Protein AF-A0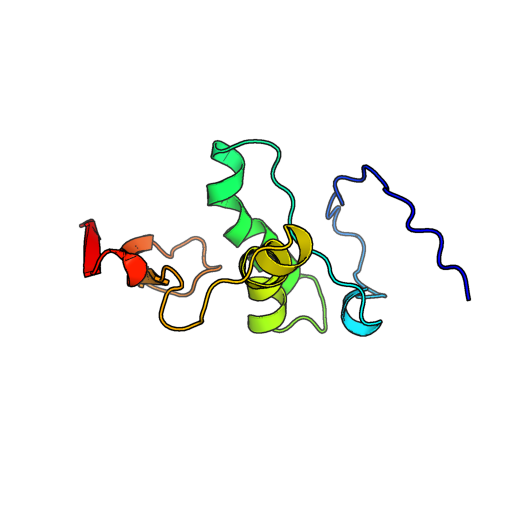A0C9W3C4-F1 (afdb_monomer_lite)

Sequence (115 aa):
MNYNVKYSRTTFDFDGEEFCNDPMEHGVSVAIGVLSATSARNARFDAGWVALKSSNTSTFKALALITTNVEQLLGVSIPSGSADIMVYHDGNVFDFSSKVVGVIFPSRGEVEVWR

Structure (mmCIF, N/CA/C/O backbone):
data_AF-A0A0C9W3C4-F1
#
_entry.id   AF-A0A0C9W3C4-F1
#
loop_
_atom_site.group_PDB
_atom_site.id
_atom_site.type_symbol
_atom_site.label_atom_id
_atom_site.label_alt_id
_atom_site.label_comp_id
_atom_site.label_asym_id
_atom_site.label_entity_id
_atom_site.label_seq_id
_atom_site.pdbx_PDB_ins_code
_atom_site.Cartn_x
_atom_site.Cartn_y
_atom_site.Cartn_z
_atom_site.occupancy
_atom_site.B_iso_or_equiv
_atom_site.auth_seq_id
_atom_site.auth_comp_id
_atom_site.auth_asym_id
_atom_site.auth_atom_id
_atom_site.pdbx_PDB_model_num
ATOM 1 N N . MET A 1 1 ? 9.233 24.051 22.746 1.00 30.78 1 MET A N 1
ATOM 2 C CA . MET A 1 1 ? 9.773 24.001 21.370 1.00 30.78 1 MET A CA 1
ATOM 3 C C . MET A 1 1 ? 8.589 23.866 20.435 1.00 30.78 1 MET A C 1
ATOM 5 O O . MET A 1 1 ? 7.930 22.838 20.453 1.00 30.78 1 MET A O 1
ATOM 9 N N . ASN A 1 2 ? 8.253 24.946 19.732 1.00 22.42 2 ASN A N 1
ATOM 10 C CA . ASN A 1 2 ? 7.093 25.011 18.848 1.00 22.42 2 ASN A CA 1
ATOM 11 C C . ASN A 1 2 ? 7.537 24.598 17.446 1.00 22.42 2 ASN A C 1
ATOM 13 O O . ASN A 1 2 ? 8.273 25.346 16.804 1.00 22.42 2 ASN A O 1
ATOM 17 N N . TYR A 1 3 ? 7.110 23.428 16.976 1.00 24.36 3 TYR A N 1
ATOM 18 C CA . TYR A 1 3 ? 7.281 23.065 15.574 1.00 24.36 3 TYR A CA 1
ATOM 19 C C . TYR A 1 3 ? 6.024 23.474 14.813 1.00 24.36 3 TYR A C 1
ATOM 21 O O . TYR A 1 3 ? 4.941 22.929 15.010 1.00 24.36 3 TYR A O 1
ATOM 29 N N . ASN A 1 4 ? 6.187 24.494 13.971 1.00 21.72 4 ASN A N 1
ATOM 30 C CA . ASN A 1 4 ? 5.203 24.906 12.982 1.00 21.72 4 ASN A CA 1
ATOM 31 C C . ASN A 1 4 ? 4.984 23.745 12.004 1.00 21.72 4 ASN A C 1
ATOM 33 O O . ASN A 1 4 ? 5.833 23.490 11.150 1.00 21.72 4 ASN A O 1
ATOM 37 N N . VAL A 1 5 ? 3.850 23.053 12.109 1.00 25.94 5 VAL A N 1
ATOM 38 C CA . VAL A 1 5 ? 3.415 22.104 11.082 1.00 25.94 5 VAL A CA 1
ATOM 39 C C . VAL A 1 5 ? 2.881 22.926 9.910 1.00 25.94 5 VAL A C 1
ATOM 41 O O . VAL A 1 5 ? 1.735 23.374 9.903 1.00 25.94 5 VAL A O 1
ATOM 44 N N . LYS A 1 6 ? 3.744 23.186 8.922 1.00 24.00 6 LYS A N 1
ATOM 45 C CA . LYS A 1 6 ? 3.315 23.662 7.606 1.00 24.00 6 LYS A CA 1
ATOM 46 C C . LYS A 1 6 ? 2.540 22.528 6.936 1.00 24.00 6 LYS A C 1
ATOM 48 O O . LYS A 1 6 ? 3.140 21.571 6.461 1.00 24.00 6 LYS A O 1
ATOM 53 N N . TYR A 1 7 ? 1.218 22.662 6.860 1.00 26.55 7 TYR A N 1
ATOM 54 C CA . TYR A 1 7 ? 0.426 21.929 5.876 1.00 26.55 7 TYR A CA 1
ATOM 55 C C . TYR A 1 7 ? 0.817 22.443 4.489 1.00 26.55 7 TYR A C 1
ATOM 57 O O . TYR A 1 7 ? 0.295 23.453 4.018 1.00 26.55 7 TYR A O 1
ATOM 65 N N . SER A 1 8 ? 1.787 21.788 3.856 1.00 25.77 8 SER A N 1
ATOM 66 C CA . SER A 1 8 ? 2.078 22.017 2.448 1.00 25.77 8 SER A CA 1
ATOM 67 C C . SER A 1 8 ? 1.162 21.118 1.634 1.00 25.77 8 SER A C 1
ATOM 69 O O . SER A 1 8 ? 1.289 19.896 1.656 1.00 25.77 8 SER A O 1
ATOM 71 N N . ARG A 1 9 ? 0.211 21.735 0.930 1.00 28.72 9 ARG A N 1
ATOM 72 C CA . ARG A 1 9 ? -0.500 21.121 -0.191 1.00 28.72 9 ARG A CA 1
ATOM 73 C C . ARG A 1 9 ? 0.526 20.922 -1.309 1.00 28.72 9 ARG A C 1
ATOM 75 O O . ARG A 1 9 ? 0.615 21.740 -2.214 1.00 28.72 9 ARG A O 1
ATOM 82 N N . THR A 1 10 ? 1.330 19.877 -1.194 1.00 30.41 10 THR A N 1
ATOM 83 C CA . THR A 1 10 ? 2.258 19.445 -2.232 1.00 30.41 10 THR A CA 1
ATOM 84 C C . THR A 1 10 ? 1.865 18.016 -2.542 1.00 30.41 10 THR A C 1
ATOM 86 O O . THR A 1 10 ? 2.098 17.112 -1.743 1.00 30.41 10 THR A O 1
ATOM 89 N N . THR A 1 11 ? 1.216 17.812 -3.688 1.00 31.17 11 THR A N 1
ATOM 90 C CA . THR A 1 11 ? 1.496 16.605 -4.460 1.00 31.17 11 THR A CA 1
ATOM 91 C C . THR A 1 11 ? 3.012 16.577 -4.569 1.00 31.17 11 THR A C 1
ATOM 93 O O . THR A 1 11 ? 3.596 17.465 -5.182 1.00 31.17 11 THR A O 1
ATOM 96 N N . PHE A 1 12 ? 3.670 15.689 -3.823 1.00 44.09 12 PHE A N 1
ATOM 97 C CA . PHE A 1 12 ? 5.068 15.403 -4.100 1.00 44.09 12 PHE A CA 1
ATOM 98 C C . PHE A 1 12 ? 5.046 14.736 -5.467 1.00 44.09 12 PHE A C 1
ATOM 100 O O . PHE A 1 12 ? 4.792 13.540 -5.574 1.00 44.09 12 PHE A O 1
ATOM 107 N N . ASP A 1 13 ? 5.175 15.552 -6.508 1.00 36.47 13 ASP A N 1
ATOM 108 C CA . ASP A 1 13 ? 5.476 15.0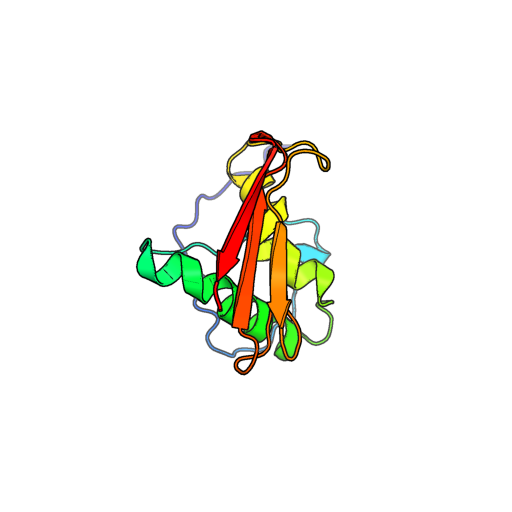69 -7.838 1.00 36.47 13 ASP A CA 1
ATOM 109 C C . ASP A 1 13 ? 6.863 14.440 -7.715 1.00 36.47 13 ASP A C 1
ATOM 111 O O . ASP A 1 13 ? 7.867 15.110 -7.462 1.00 36.47 13 ASP A O 1
ATOM 115 N N . PHE A 1 14 ? 6.889 13.107 -7.743 1.00 50.62 14 PHE A N 1
ATOM 116 C CA . PHE A 1 14 ? 8.106 12.304 -7.720 1.00 50.62 14 PHE A CA 1
ATOM 117 C C . PHE A 1 14 ? 8.788 12.423 -9.095 1.00 50.62 14 PHE A C 1
ATOM 119 O O . PHE A 1 14 ? 8.953 11.435 -9.810 1.00 50.62 14 PHE A O 1
ATOM 126 N N . ASP A 1 15 ? 9.157 13.646 -9.484 1.00 40.16 15 ASP A N 1
ATOM 127 C CA . ASP A 1 15 ? 9.643 14.038 -10.815 1.00 40.16 15 ASP A CA 1
ATOM 128 C C . ASP A 1 15 ? 11.099 13.622 -11.076 1.00 40.16 15 ASP A C 1
ATOM 130 O O . ASP A 1 15 ? 11.880 14.339 -11.693 1.00 40.16 15 ASP A O 1
ATOM 134 N N . GLY A 1 16 ? 11.492 12.430 -10.629 1.00 41.12 16 GLY A N 1
ATOM 135 C CA . GLY A 1 16 ? 12.735 11.788 -11.060 1.00 41.12 16 GLY A CA 1
ATOM 136 C C . GLY A 1 16 ? 14.047 12.467 -10.643 1.00 41.12 16 GLY A C 1
ATOM 137 O O . GLY A 1 16 ? 15.099 11.929 -10.982 1.00 41.12 16 GLY A O 1
ATOM 138 N N . GLU A 1 17 ? 14.010 13.574 -9.904 1.00 43.12 17 GLU A N 1
ATOM 139 C CA . GLU A 1 17 ? 15.178 14.189 -9.267 1.00 43.12 17 GLU A CA 1
ATOM 140 C C . GLU A 1 17 ? 15.608 13.331 -8.064 1.00 43.12 17 GLU A C 1
ATOM 142 O O . GLU A 1 17 ? 14.779 12.853 -7.286 1.00 43.12 17 GLU A O 1
ATOM 147 N N . GLU A 1 18 ? 16.909 13.067 -7.953 1.00 45.31 18 GLU A N 1
ATOM 148 C CA . GLU A 1 18 ? 17.499 12.122 -7.002 1.00 45.31 18 GLU A CA 1
ATOM 149 C C . GLU A 1 18 ? 17.001 12.319 -5.559 1.00 45.31 18 GLU A C 1
ATOM 151 O O . GLU A 1 18 ? 17.083 13.407 -4.984 1.00 45.31 18 GLU A O 1
ATOM 156 N N . PHE A 1 19 ? 16.579 11.217 -4.927 1.00 50.81 19 PHE A N 1
ATOM 157 C CA . PHE A 1 19 ? 16.371 11.113 -3.479 1.00 50.81 19 PHE A CA 1
ATOM 158 C C . PHE A 1 19 ? 17.720 11.177 -2.743 1.00 50.81 19 PHE A C 1
ATOM 160 O O . PHE A 1 19 ? 18.162 10.207 -2.137 1.00 50.81 19 PHE A O 1
ATOM 167 N N . CYS A 1 20 ? 18.409 12.314 -2.806 1.00 47.50 20 CYS A N 1
ATOM 168 C CA . CYS A 1 20 ? 19.645 12.526 -2.051 1.00 47.50 20 CYS A CA 1
ATOM 169 C C . CYS A 1 20 ? 19.356 12.779 -0.554 1.00 47.50 20 CYS A C 1
ATOM 171 O O . CYS A 1 20 ? 20.243 12.635 0.277 1.00 47.50 20 CYS A O 1
ATOM 173 N N . ASN A 1 21 ? 18.101 13.092 -0.193 1.00 56.94 21 ASN A N 1
ATOM 174 C CA . ASN A 1 21 ? 17.637 13.226 1.191 1.00 56.94 21 ASN A CA 1
ATOM 175 C C . ASN A 1 21 ? 16.269 12.542 1.362 1.00 56.94 21 ASN A C 1
ATOM 177 O O . ASN A 1 21 ? 15.234 13.159 1.106 1.00 56.94 21 ASN A O 1
ATOM 181 N N . ASP A 1 22 ? 16.248 11.271 1.773 1.00 68.50 22 ASP A N 1
ATOM 182 C CA . ASP A 1 22 ? 15.007 10.576 2.139 1.00 68.50 22 ASP A CA 1
ATOM 183 C C . ASP A 1 22 ? 14.467 11.171 3.462 1.00 68.50 22 ASP A C 1
ATOM 185 O O . ASP A 1 22 ? 15.081 10.979 4.514 1.00 68.50 22 ASP A O 1
ATOM 189 N N . PRO A 1 23 ? 13.321 11.884 3.476 1.00 68.50 23 PRO A N 1
ATOM 190 C CA . PRO A 1 23 ? 12.775 12.474 4.702 1.00 68.50 23 PRO A CA 1
ATOM 191 C C . PRO A 1 23 ? 12.459 11.422 5.778 1.00 68.50 23 PRO A C 1
ATOM 193 O O . PRO A 1 23 ? 12.467 11.736 6.973 1.00 68.50 23 PRO A O 1
ATOM 196 N N . MET A 1 24 ? 12.250 10.161 5.384 1.00 75.00 24 MET A N 1
ATOM 197 C CA . MET A 1 24 ? 12.052 9.054 6.317 1.00 75.00 24 MET A CA 1
ATOM 198 C C . MET A 1 24 ? 13.328 8.725 7.105 1.00 75.00 24 MET A C 1
ATOM 200 O O . MET A 1 24 ? 13.233 8.160 8.193 1.00 75.00 24 MET A O 1
ATOM 204 N N . GLU A 1 25 ? 14.519 9.075 6.606 1.00 77.12 25 GLU A N 1
ATOM 205 C CA . GLU A 1 25 ? 15.778 8.960 7.365 1.00 77.12 25 GLU A CA 1
ATOM 206 C C . GLU A 1 25 ? 15.861 9.976 8.513 1.00 77.12 25 GLU A C 1
ATOM 208 O O . GLU A 1 25 ? 16.551 9.742 9.503 1.00 77.12 25 GLU A O 1
ATOM 213 N N . HIS A 1 26 ? 15.094 11.065 8.439 1.00 80.75 26 HIS A N 1
ATOM 214 C CA . HIS A 1 26 ? 15.029 12.098 9.474 1.00 80.75 26 HIS A CA 1
ATOM 215 C C . HIS A 1 26 ? 13.812 11.960 10.400 1.00 80.75 26 HIS A C 1
ATOM 217 O O . HIS A 1 26 ? 13.483 12.891 11.135 1.00 80.75 26 HIS A O 1
ATOM 223 N N . GLY A 1 27 ? 13.130 10.809 10.378 1.00 80.50 27 GLY A N 1
ATOM 224 C CA . GLY A 1 27 ? 11.969 10.546 11.233 1.00 80.50 27 GLY A CA 1
ATOM 225 C C . GLY A 1 27 ? 10.700 11.294 10.818 1.00 80.50 27 GLY A C 1
ATOM 226 O O . GLY A 1 27 ? 9.775 11.415 11.620 1.00 80.50 27 GLY A O 1
ATOM 227 N N . VAL A 1 28 ? 10.635 11.800 9.582 1.00 84.88 28 VAL A N 1
ATOM 228 C CA . VAL A 1 28 ? 9.414 12.399 9.033 1.00 84.88 28 VAL A CA 1
ATOM 229 C C . VAL A 1 28 ? 8.521 11.291 8.471 1.00 84.88 28 VAL A C 1
ATOM 231 O O . VAL A 1 28 ? 8.917 10.564 7.560 1.00 84.88 28 VAL A O 1
ATOM 234 N N . SER A 1 29 ? 7.297 11.180 8.992 1.00 86.00 29 SER A N 1
ATOM 235 C CA . SER A 1 29 ? 6.275 10.281 8.443 1.00 86.00 29 SER A CA 1
ATOM 236 C C . SER A 1 29 ? 5.688 10.865 7.159 1.00 86.00 29 SER A C 1
ATOM 238 O O . SER A 1 29 ? 5.134 11.964 7.164 1.00 86.00 29 SER A O 1
ATOM 240 N N . VAL A 1 30 ? 5.783 10.108 6.067 1.00 89.81 30 VAL A N 1
ATOM 241 C CA . VAL A 1 30 ? 5.248 10.469 4.747 1.00 89.81 30 VAL A CA 1
ATOM 242 C C . VAL A 1 30 ? 4.457 9.299 4.160 1.00 89.81 30 VAL A C 1
ATOM 244 O O . VAL A 1 30 ? 4.750 8.142 4.460 1.00 89.81 30 VAL A O 1
ATOM 247 N N . ALA A 1 31 ? 3.461 9.585 3.326 1.00 91.06 31 ALA A N 1
ATOM 248 C CA . ALA A 1 31 ? 2.666 8.581 2.620 1.00 91.06 31 ALA A CA 1
ATOM 249 C C . ALA A 1 31 ? 2.321 9.062 1.206 1.00 91.06 31 ALA A C 1
ATOM 251 O O . ALA A 1 31 ? 2.385 10.261 0.923 1.00 91.06 31 ALA A O 1
ATOM 252 N N . ILE A 1 32 ? 1.935 8.135 0.328 1.00 88.12 32 ILE A N 1
ATOM 253 C CA . ILE A 1 32 ? 1.490 8.465 -1.030 1.00 88.12 32 ILE A CA 1
ATOM 254 C C . ILE A 1 32 ? 0.027 8.906 -0.982 1.00 88.12 32 ILE A C 1
ATOM 256 O O . ILE A 1 32 ? -0.870 8.139 -0.632 1.00 88.12 32 ILE A O 1
ATOM 260 N N . GLY A 1 33 ? -0.207 10.169 -1.334 1.00 86.50 33 GLY A N 1
ATOM 261 C CA . GLY A 1 33 ? -1.545 10.721 -1.511 1.00 86.50 33 GLY A CA 1
ATOM 262 C C . GLY A 1 33 ? -2.089 10.415 -2.903 1.00 86.50 33 GLY A C 1
ATOM 263 O O . GLY A 1 33 ? -1.362 10.491 -3.889 1.00 86.50 33 GLY A O 1
ATOM 264 N N . VAL A 1 34 ? -3.384 10.114 -2.996 1.00 84.31 34 VAL A N 1
ATOM 265 C CA . VAL A 1 34 ? -4.058 9.835 -4.272 1.00 84.31 34 VAL A CA 1
ATOM 266 C C . VAL A 1 34 ? -5.198 10.817 -4.511 1.00 84.31 34 VAL A C 1
ATOM 268 O O . VAL A 1 34 ? -5.950 11.153 -3.600 1.00 84.31 34 VAL A O 1
ATOM 271 N N . LEU A 1 35 ? -5.336 11.282 -5.753 1.00 83.06 35 LEU A N 1
ATOM 272 C CA . LEU A 1 35 ? -6.332 12.297 -6.128 1.00 83.06 35 LEU A CA 1
ATOM 273 C C . LEU A 1 35 ? -7.724 11.708 -6.403 1.00 83.06 35 LEU A C 1
ATOM 275 O O . LEU A 1 35 ? -8.710 12.439 -6.456 1.00 83.06 35 LEU A O 1
ATOM 279 N N . SER A 1 36 ? -7.812 10.393 -6.620 1.00 82.06 36 SER A N 1
ATOM 280 C CA . SER A 1 36 ? -9.061 9.707 -6.950 1.00 82.06 36 SER A CA 1
ATOM 281 C C . SER A 1 36 ? -9.042 8.237 -6.526 1.00 82.06 36 SER A C 1
ATOM 283 O O . SER A 1 36 ? -7.979 7.636 -6.355 1.00 82.06 36 SER A O 1
ATOM 285 N N . ALA A 1 37 ? -10.225 7.621 -6.445 1.00 79.56 37 ALA A N 1
ATOM 286 C CA . ALA A 1 37 ? -10.362 6.182 -6.201 1.00 79.56 37 ALA A CA 1
ATOM 287 C C . ALA A 1 37 ? -9.720 5.325 -7.311 1.00 79.56 37 ALA A C 1
ATOM 289 O O . ALA A 1 37 ? -9.231 4.223 -7.058 1.00 79.56 37 ALA A O 1
ATOM 290 N N . THR A 1 38 ? -9.684 5.824 -8.549 1.00 75.81 38 THR A N 1
ATOM 291 C CA . THR A 1 38 ? -8.985 5.142 -9.645 1.00 75.81 38 THR A CA 1
ATOM 292 C C . THR A 1 38 ? -7.473 5.212 -9.460 1.00 75.81 38 THR A C 1
ATOM 294 O O . THR A 1 38 ? -6.799 4.240 -9.762 1.00 75.81 38 THR A O 1
ATOM 297 N N . SER A 1 39 ? -6.939 6.300 -8.905 1.00 79.50 39 SER A N 1
ATOM 298 C CA . SER A 1 39 ? -5.511 6.425 -8.583 1.00 79.50 39 SER A CA 1
ATOM 299 C C . SER A 1 39 ? -5.107 5.556 -7.386 1.00 79.50 39 SER A C 1
ATOM 301 O O . SER A 1 39 ? -4.007 5.019 -7.376 1.00 79.50 39 SER A O 1
ATOM 303 N N . ALA A 1 40 ? -6.009 5.336 -6.419 1.00 83.94 40 ALA A N 1
ATOM 304 C CA . ALA A 1 40 ? -5.749 4.512 -5.231 1.00 83.94 40 ALA A CA 1
ATOM 305 C C . ALA A 1 40 ? -5.220 3.107 -5.565 1.00 83.94 40 ALA A C 1
ATOM 307 O O . ALA A 1 40 ? -4.266 2.640 -4.951 1.00 83.94 40 ALA A O 1
ATOM 308 N N . ARG A 1 41 ? -5.781 2.454 -6.592 1.00 79.94 41 ARG A N 1
ATOM 309 C CA . ARG A 1 41 ? -5.335 1.112 -7.016 1.00 79.94 41 ARG A CA 1
ATOM 310 C C . ARG A 1 41 ? -3.915 1.100 -7.601 1.00 79.94 41 ARG A C 1
ATOM 312 O O . ARG A 1 41 ? -3.272 0.054 -7.603 1.00 79.94 41 ARG A O 1
ATOM 319 N N . ASN A 1 42 ? -3.444 2.245 -8.098 1.00 86.69 42 ASN A N 1
ATOM 320 C CA . ASN A 1 42 ? -2.130 2.395 -8.719 1.00 86.69 42 ASN A CA 1
ATOM 321 C C . ASN A 1 42 ? -1.044 2.793 -7.715 1.00 86.69 42 ASN A C 1
ATOM 323 O O . ASN A 1 42 ? 0.127 2.672 -8.053 1.00 86.69 42 ASN A O 1
ATOM 327 N N . ALA A 1 43 ? -1.400 3.170 -6.481 1.00 89.81 43 ALA A N 1
ATOM 328 C CA . ALA A 1 43 ? -0.446 3.620 -5.463 1.00 89.81 43 ALA A CA 1
ATOM 329 C C . ALA A 1 43 ? 0.685 2.607 -5.195 1.00 89.81 43 ALA A C 1
ATOM 331 O O . ALA A 1 43 ? 1.800 2.987 -4.848 1.00 89.81 43 ALA A O 1
ATOM 332 N N . ARG A 1 44 ? 0.433 1.306 -5.410 1.00 90.56 44 ARG A N 1
ATOM 333 C CA . ARG A 1 44 ? 1.472 0.263 -5.340 1.00 90.56 44 ARG A CA 1
ATOM 334 C C . ARG A 1 44 ? 2.599 0.469 -6.352 1.00 90.56 44 ARG A C 1
ATOM 336 O O . ARG A 1 44 ? 3.746 0.182 -6.040 1.00 90.56 44 ARG A O 1
ATOM 343 N N . PHE A 1 45 ? 2.286 0.970 -7.543 1.00 90.12 45 PHE A N 1
ATOM 344 C CA . PHE A 1 45 ? 3.281 1.251 -8.570 1.00 90.12 45 PHE A CA 1
ATOM 345 C C . PHE A 1 45 ? 4.061 2.517 -8.244 1.00 90.12 45 PHE A C 1
ATOM 347 O O . PHE A 1 45 ? 5.271 2.526 -8.435 1.00 90.12 45 PHE A O 1
ATOM 354 N N . ASP A 1 46 ? 3.409 3.527 -7.666 1.00 88.69 46 ASP A N 1
ATOM 355 C CA . ASP A 1 46 ? 4.091 4.726 -7.173 1.00 88.69 46 ASP A CA 1
ATOM 356 C C . ASP A 1 46 ? 5.079 4.361 -6.046 1.00 88.69 46 ASP A C 1
ATOM 358 O O . ASP A 1 46 ? 6.242 4.757 -6.074 1.00 88.69 46 ASP A O 1
ATOM 362 N N . ALA A 1 47 ? 4.667 3.506 -5.102 1.00 89.69 47 ALA A N 1
ATOM 363 C CA . ALA A 1 47 ? 5.546 2.972 -4.058 1.00 89.69 47 ALA A CA 1
ATOM 364 C C . ALA A 1 47 ? 6.691 2.117 -4.629 1.00 89.69 47 ALA A C 1
ATOM 366 O O . ALA A 1 47 ? 7.840 2.254 -4.208 1.00 89.69 47 ALA A O 1
ATOM 367 N N . GLY A 1 48 ? 6.397 1.262 -5.611 1.00 89.94 48 GLY A N 1
ATOM 368 C CA . GLY A 1 48 ? 7.410 0.486 -6.325 1.00 89.94 48 GLY A CA 1
ATOM 369 C C . GLY A 1 48 ? 8.420 1.375 -7.050 1.00 89.94 48 GLY A C 1
ATOM 370 O O . GLY A 1 48 ? 9.617 1.097 -7.031 1.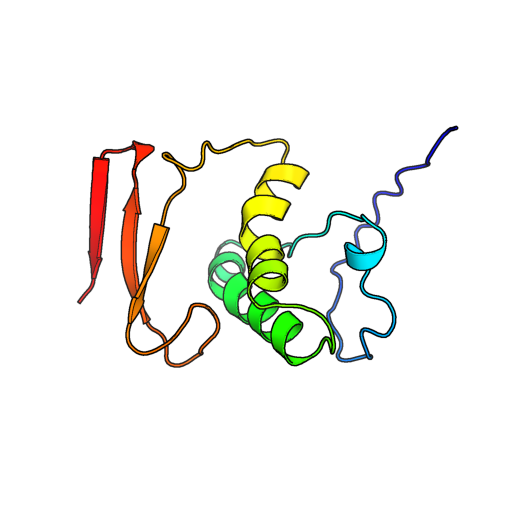00 89.94 48 GLY A O 1
ATOM 371 N N . TRP A 1 49 ? 7.962 2.487 -7.624 1.00 86.94 49 TRP A N 1
ATOM 372 C CA . TRP A 1 49 ? 8.827 3.475 -8.257 1.00 86.94 49 TRP A CA 1
ATOM 373 C C . TRP A 1 49 ? 9.769 4.132 -7.251 1.00 86.94 49 TRP A C 1
ATOM 375 O O . TRP A 1 49 ? 10.962 4.254 -7.530 1.00 86.94 49 TRP A O 1
ATOM 385 N N . VAL A 1 50 ? 9.265 4.484 -6.061 1.00 84.94 50 VAL A N 1
ATOM 386 C CA . VAL A 1 50 ? 10.107 4.968 -4.958 1.00 84.94 50 VAL A CA 1
ATOM 387 C C . VAL A 1 50 ? 11.170 3.925 -4.624 1.00 84.94 50 VAL A C 1
ATOM 389 O O . VAL A 1 50 ? 12.348 4.254 -4.693 1.00 84.94 50 VAL A O 1
ATOM 392 N N . ALA A 1 51 ? 10.784 2.664 -4.392 1.00 85.25 51 ALA A N 1
ATOM 393 C CA . ALA A 1 51 ? 11.721 1.581 -4.069 1.00 85.25 51 ALA A CA 1
ATOM 394 C C . ALA A 1 51 ? 12.839 1.396 -5.113 1.00 85.25 51 ALA A C 1
ATOM 396 O O . ALA A 1 51 ? 13.953 1.023 -4.758 1.00 85.25 51 ALA A O 1
ATOM 397 N N . LEU A 1 52 ? 12.551 1.646 -6.395 1.00 84.19 52 LEU A N 1
ATOM 398 C CA . LEU A 1 52 ? 13.525 1.532 -7.485 1.00 84.19 52 LEU A CA 1
ATOM 399 C C . LEU A 1 52 ? 14.450 2.749 -7.615 1.00 84.19 52 LEU A C 1
ATOM 401 O O . LEU A 1 52 ? 15.573 2.607 -8.099 1.00 84.19 52 LEU A O 1
ATOM 405 N N . LYS A 1 53 ? 13.978 3.950 -7.264 1.00 77.31 53 LYS A N 1
ATOM 406 C CA . LYS A 1 53 ? 14.694 5.215 -7.511 1.00 77.31 53 LYS A CA 1
ATOM 407 C C . LYS A 1 53 ? 15.519 5.699 -6.331 1.00 77.31 53 LYS A C 1
ATOM 409 O O . LYS A 1 53 ? 16.533 6.361 -6.529 1.00 77.31 53 LYS A O 1
ATOM 414 N N . SER A 1 54 ? 15.096 5.396 -5.117 1.00 72.75 54 SER A N 1
ATOM 415 C CA . SER A 1 54 ? 15.844 5.730 -3.911 1.00 72.75 54 SER A CA 1
ATOM 416 C C . SER A 1 54 ? 16.950 4.704 -3.670 1.00 72.75 54 SER A C 1
ATOM 418 O O . SER A 1 54 ? 16.679 3.507 -3.582 1.00 72.75 54 SER A O 1
ATOM 420 N N . SER A 1 55 ? 18.184 5.161 -3.486 1.00 66.81 55 SER A N 1
ATOM 421 C CA . SER A 1 55 ? 19.330 4.290 -3.198 1.00 66.81 55 SER A CA 1
ATOM 422 C C . SER A 1 55 ? 19.197 3.508 -1.880 1.00 66.81 55 SER A C 1
ATOM 424 O O . SER A 1 55 ? 19.785 2.436 -1.758 1.00 66.81 55 SER A O 1
ATOM 426 N N . ASN A 1 56 ? 18.403 4.008 -0.921 1.00 72.44 56 ASN A N 1
ATOM 427 C CA . ASN A 1 56 ? 18.330 3.483 0.450 1.00 72.44 56 ASN A CA 1
ATOM 428 C C . ASN A 1 56 ? 16.925 3.049 0.918 1.00 72.44 56 ASN A C 1
ATOM 430 O O . ASN A 1 56 ? 16.750 2.699 2.091 1.00 72.44 56 ASN A O 1
ATOM 434 N N . THR A 1 57 ? 15.896 3.059 0.066 1.00 79.25 57 THR A N 1
ATOM 435 C CA . THR A 1 57 ? 14.548 2.652 0.501 1.00 79.25 57 THR A CA 1
ATOM 436 C C . THR A 1 57 ? 14.351 1.159 0.285 1.00 79.25 57 THR A C 1
ATOM 438 O O . THR A 1 57 ? 14.303 0.658 -0.834 1.00 79.25 57 THR A O 1
ATOM 441 N N . SER A 1 58 ? 14.202 0.427 1.388 1.00 87.31 58 SER A N 1
ATOM 442 C CA . SER A 1 58 ? 13.843 -0.988 1.339 1.00 87.31 58 SER A CA 1
ATOM 443 C C . SER A 1 58 ? 12.412 -1.188 0.831 1.00 87.31 58 SER A C 1
ATOM 445 O O . SER A 1 58 ? 11.549 -0.322 0.994 1.00 87.31 58 SER A O 1
ATOM 447 N N . THR A 1 59 ? 12.118 -2.385 0.315 1.00 88.06 59 THR A N 1
ATOM 448 C CA . THR A 1 59 ? 10.756 -2.802 -0.063 1.00 88.06 59 THR A CA 1
ATOM 449 C C . THR A 1 59 ? 9.747 -2.555 1.063 1.00 88.06 59 THR A C 1
ATOM 451 O O . THR A 1 59 ? 8.640 -2.094 0.805 1.00 88.06 59 THR A O 1
ATOM 454 N N . PHE A 1 60 ? 10.136 -2.796 2.321 1.00 90.31 60 PHE A 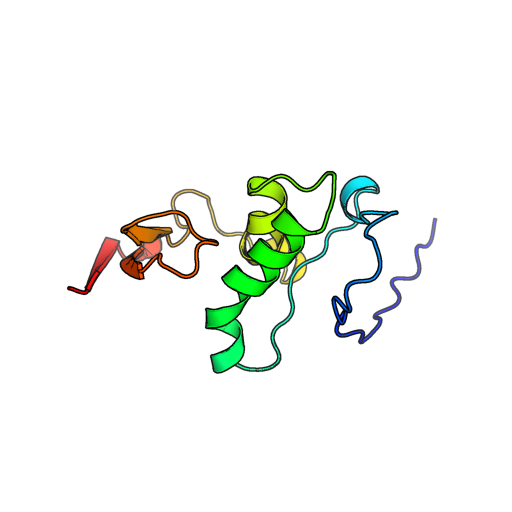N 1
ATOM 455 C CA . PHE A 1 60 ? 9.280 -2.549 3.484 1.00 90.31 60 PHE A CA 1
ATOM 456 C C . PHE A 1 60 ? 9.011 -1.060 3.721 1.00 90.31 60 PHE A C 1
ATOM 458 O O . PHE A 1 60 ? 7.865 -0.696 3.971 1.00 90.31 60 PHE A O 1
ATOM 465 N N . LYS A 1 61 ? 10.028 -0.190 3.609 1.00 90.75 61 LYS A N 1
ATOM 466 C CA . LYS A 1 61 ? 9.824 1.267 3.708 1.00 90.75 61 LYS A CA 1
ATOM 467 C C . LYS A 1 61 ? 8.890 1.759 2.602 1.00 90.75 61 LYS A C 1
ATOM 469 O O . LYS A 1 61 ? 7.986 2.536 2.881 1.00 90.75 61 LYS A O 1
ATOM 474 N N . ALA A 1 62 ? 9.090 1.295 1.370 1.00 91.06 62 ALA A N 1
ATOM 475 C CA . ALA A 1 62 ? 8.238 1.669 0.249 1.00 91.06 62 ALA A CA 1
ATOM 476 C C . ALA A 1 62 ? 6.794 1.184 0.450 1.00 91.06 62 ALA A C 1
ATOM 478 O O . ALA A 1 62 ? 5.852 1.938 0.232 1.00 91.06 62 ALA A O 1
ATOM 479 N N . LEU A 1 63 ? 6.603 -0.042 0.947 1.00 93.00 63 LEU A N 1
ATOM 480 C CA . LEU A 1 63 ? 5.275 -0.577 1.249 1.00 93.00 63 LEU A CA 1
ATOM 481 C C . LEU A 1 63 ? 4.578 0.212 2.368 1.00 93.00 63 LEU A C 1
ATOM 483 O O . LEU A 1 63 ? 3.368 0.439 2.300 1.00 93.00 63 LEU A O 1
ATOM 487 N N . ALA A 1 64 ? 5.329 0.682 3.368 1.00 92.81 64 ALA A N 1
ATOM 488 C CA . ALA A 1 64 ? 4.802 1.512 4.450 1.00 92.81 64 ALA A CA 1
ATOM 489 C C . ALA A 1 64 ? 4.146 2.806 3.932 1.00 92.81 64 ALA A C 1
ATOM 491 O O . ALA A 1 64 ? 3.140 3.238 4.497 1.00 92.81 64 ALA A O 1
ATOM 492 N N . LEU A 1 65 ? 4.641 3.378 2.822 1.00 92.12 65 LEU A N 1
ATOM 493 C CA . LEU A 1 65 ? 4.099 4.600 2.205 1.00 92.12 65 LEU A CA 1
ATOM 494 C C . LEU A 1 65 ? 2.632 4.483 1.778 1.00 92.12 65 LEU A C 1
ATOM 496 O O . LEU A 1 65 ? 1.955 5.503 1.668 1.00 92.12 65 LEU A O 1
ATOM 500 N N . ILE A 1 66 ? 2.156 3.264 1.521 1.00 92.75 66 ILE A N 1
ATOM 501 C CA . ILE A 1 66 ? 0.783 2.978 1.080 1.00 92.75 66 ILE A CA 1
ATOM 502 C C . ILE A 1 66 ? 0.002 2.119 2.084 1.00 92.75 66 ILE A C 1
ATOM 504 O O . ILE A 1 66 ? -1.098 1.671 1.776 1.00 92.75 66 ILE A O 1
ATOM 508 N N . THR A 1 67 ? 0.569 1.868 3.268 1.00 93.50 67 THR A N 1
ATOM 509 C CA . THR A 1 67 ? -0.042 1.047 4.326 1.00 93.50 67 THR A CA 1
ATOM 510 C C . THR A 1 67 ? 0.056 1.759 5.677 1.00 93.50 67 THR A C 1
ATOM 512 O O . THR A 1 67 ? -0.688 2.704 5.930 1.00 93.50 67 THR A O 1
ATOM 515 N N . THR A 1 68 ? 1.007 1.383 6.531 1.00 93.25 68 THR A N 1
ATOM 516 C CA . THR A 1 68 ? 1.095 1.840 7.925 1.00 93.25 68 THR A CA 1
ATOM 517 C C . THR A 1 68 ? 1.285 3.349 8.060 1.00 93.25 68 THR A C 1
ATOM 519 O O . THR A 1 68 ? 0.778 3.943 9.009 1.00 93.25 68 THR A O 1
ATOM 522 N N . ASN A 1 69 ? 1.968 4.004 7.115 1.00 93.56 69 ASN A N 1
ATOM 523 C CA . ASN A 1 69 ? 2.118 5.460 7.161 1.00 93.56 69 ASN A CA 1
ATOM 524 C C . ASN A 1 69 ? 0.803 6.168 6.821 1.00 93.56 69 ASN A C 1
ATOM 526 O O . ASN A 1 69 ? 0.526 7.228 7.377 1.00 93.56 69 ASN A O 1
ATOM 530 N N . VAL A 1 70 ? -0.019 5.584 5.941 1.00 92.88 70 VAL A N 1
ATOM 531 C CA . VAL A 1 70 ? -1.362 6.101 5.644 1.00 92.88 70 VAL A CA 1
ATOM 532 C C . VAL A 1 70 ? -2.228 6.004 6.896 1.00 92.88 70 VAL A C 1
ATOM 534 O O . VAL A 1 70 ? -2.838 6.996 7.284 1.00 92.88 70 VAL A O 1
ATOM 537 N N . GLU A 1 71 ? -2.224 4.851 7.571 1.00 92.81 71 GLU A N 1
ATOM 538 C CA . GLU A 1 71 ? -2.936 4.662 8.842 1.00 92.81 71 GLU A CA 1
ATOM 539 C C . GLU A 1 71 ? -2.509 5.710 9.879 1.00 92.81 71 GLU A C 1
ATOM 541 O O . GLU A 1 71 ? -3.347 6.447 10.404 1.00 92.81 71 GLU A O 1
ATOM 546 N N . GLN A 1 72 ? -1.195 5.853 10.093 1.00 92.38 72 GLN A N 1
ATOM 547 C CA . GLN A 1 72 ? -0.628 6.810 11.041 1.00 92.38 72 GLN A CA 1
ATOM 548 C C . GLN A 1 72 ? -1.043 8.255 10.726 1.00 92.38 72 GLN A C 1
ATOM 550 O O . GLN A 1 72 ? -1.463 8.983 11.627 1.00 92.38 72 GLN A O 1
ATOM 555 N N . LEU A 1 73 ? -0.929 8.687 9.466 1.00 92.81 73 LEU A N 1
ATOM 556 C CA . LEU A 1 73 ? -1.228 10.065 9.060 1.00 92.81 73 LEU A CA 1
ATOM 557 C C . LEU A 1 73 ? -2.729 10.375 9.049 1.00 92.81 73 LEU A C 1
ATOM 559 O O . LEU A 1 73 ? -3.108 11.530 9.235 1.00 92.81 73 LEU A O 1
ATOM 563 N N . LEU A 1 74 ? -3.581 9.364 8.872 1.00 92.50 74 LEU A N 1
ATOM 564 C CA . LEU A 1 74 ? -5.032 9.495 9.020 1.00 92.50 74 LEU A CA 1
ATOM 565 C C . LEU A 1 74 ? -5.498 9.392 10.480 1.00 92.50 74 LEU A C 1
ATOM 567 O O . LEU A 1 74 ? -6.679 9.599 10.755 1.00 92.50 74 LEU A O 1
ATOM 571 N N . GLY A 1 75 ? -4.599 9.083 11.420 1.00 94.44 75 GLY A N 1
ATOM 572 C CA . GLY A 1 75 ? -4.944 8.886 12.827 1.00 94.44 75 GLY A CA 1
ATOM 573 C C . GLY A 1 75 ? -5.766 7.618 13.077 1.00 94.44 75 GLY A C 1
ATOM 574 O O . GLY A 1 75 ? -6.512 7.553 14.054 1.00 94.44 75 GLY A O 1
ATOM 575 N N . VAL A 1 76 ? -5.649 6.622 12.197 1.00 93.81 76 VAL A N 1
ATOM 576 C CA . VAL A 1 76 ? -6.296 5.313 12.323 1.00 93.81 76 VAL A CA 1
ATOM 577 C C . VAL A 1 76 ? -5.261 4.299 12.805 1.00 93.81 76 VAL A C 1
ATOM 579 O O . VAL A 1 76 ? -4.084 4.385 12.471 1.00 93.81 76 VAL A O 1
ATOM 582 N N . SER A 1 77 ? -5.690 3.330 13.610 1.00 90.88 77 SER A N 1
ATOM 583 C CA . SER A 1 77 ? -4.845 2.213 14.026 1.00 90.88 77 SER A CA 1
ATOM 584 C C . SER A 1 77 ? -5.575 0.912 13.746 1.00 90.88 77 SER A C 1
ATOM 586 O O . SER A 1 77 ? -6.624 0.647 14.338 1.00 90.88 77 SER A O 1
ATOM 588 N N . ILE A 1 78 ? -5.030 0.120 12.824 1.00 90.56 78 ILE A N 1
ATOM 589 C CA . ILE A 1 78 ? -5.555 -1.200 12.503 1.00 90.56 78 ILE A CA 1
ATOM 590 C C . ILE A 1 78 ? -4.697 -2.231 13.248 1.00 90.56 78 ILE A C 1
ATOM 592 O O . ILE A 1 78 ? -3.486 -2.299 13.032 1.00 90.56 78 ILE A O 1
ATOM 596 N N . PRO A 1 79 ? -5.276 -3.040 14.155 1.00 91.25 79 PRO A N 1
ATOM 597 C CA . PRO A 1 79 ? -4.537 -4.127 14.785 1.00 91.25 79 PRO A CA 1
ATOM 598 C C . PRO A 1 79 ? -3.976 -5.069 13.717 1.00 91.25 79 PRO A C 1
ATOM 600 O O . PRO A 1 79 ? -4.685 -5.414 12.776 1.00 91.25 79 PRO A O 1
ATOM 603 N N . SER A 1 80 ? -2.738 -5.546 13.869 1.00 85.25 80 SER A N 1
ATOM 604 C CA . SER A 1 80 ? -2.088 -6.366 12.830 1.00 85.25 80 SER A CA 1
ATOM 605 C C . SER A 1 80 ? -2.863 -7.644 12.476 1.00 85.25 80 SER A C 1
ATOM 607 O O . SER A 1 80 ? -2.792 -8.102 11.344 1.00 85.25 80 SER A O 1
ATOM 609 N N . GLY A 1 81 ? -3.633 -8.206 13.417 1.00 88.94 81 GLY A N 1
ATOM 610 C CA . GLY A 1 81 ? -4.509 -9.363 13.172 1.00 88.94 81 GLY A CA 1
ATOM 611 C C . GLY A 1 81 ? -5.822 -9.036 12.449 1.00 88.94 81 GLY A C 1
ATOM 612 O O . GLY A 1 81 ? -6.564 -9.949 12.104 1.00 88.94 81 GLY A O 1
ATOM 613 N N . SER A 1 82 ? -6.106 -7.753 12.235 1.00 92.62 82 SER A N 1
ATOM 614 C CA . SER A 1 82 ? -7.330 -7.235 11.617 1.00 92.62 82 SER A CA 1
ATOM 615 C C . SER A 1 82 ? -7.074 -6.532 10.283 1.00 92.62 82 SER A C 1
ATOM 617 O O . SER A 1 82 ? -8.037 -6.121 9.641 1.00 92.62 82 SER A O 1
ATOM 619 N N . ALA A 1 83 ? -5.808 -6.363 9.888 1.00 92.81 83 ALA A N 1
ATOM 620 C CA . ALA A 1 83 ? -5.429 -5.709 8.644 1.00 92.81 83 ALA A CA 1
ATOM 621 C C . ALA A 1 83 ? -5.790 -6.575 7.436 1.00 92.81 83 ALA A C 1
ATOM 623 O O . ALA A 1 83 ? -5.519 -7.776 7.416 1.00 92.81 83 ALA A O 1
ATOM 624 N N . ASP A 1 84 ? -6.383 -5.951 6.423 1.00 94.38 84 ASP A N 1
ATOM 625 C CA . ASP A 1 84 ? -6.731 -6.633 5.184 1.00 94.38 84 ASP A CA 1
ATOM 626 C C . ASP A 1 84 ? -5.459 -7.004 4.410 1.00 94.38 84 ASP A C 1
ATOM 628 O O . ASP A 1 84 ? -4.514 -6.217 4.306 1.00 94.38 84 ASP A O 1
ATOM 632 N N . ILE A 1 85 ? -5.427 -8.218 3.857 1.00 94.00 85 ILE A N 1
ATOM 633 C CA . ILE A 1 85 ? -4.239 -8.774 3.198 1.00 94.00 85 ILE A CA 1
ATOM 634 C C . ILE A 1 85 ? -4.546 -8.992 1.723 1.00 94.00 85 ILE A C 1
ATOM 636 O O . ILE A 1 85 ? -5.464 -9.731 1.378 1.00 94.00 85 ILE A O 1
ATOM 640 N N . MET A 1 86 ? -3.736 -8.400 0.846 1.00 92.69 86 MET A N 1
ATOM 641 C CA . MET A 1 86 ? -3.792 -8.668 -0.591 1.00 92.69 86 MET A CA 1
ATOM 642 C C . MET A 1 86 ? -2.851 -9.808 -0.975 1.00 92.69 86 MET A C 1
ATOM 644 O O . MET A 1 86 ? -1.675 -9.804 -0.608 1.00 92.69 86 MET A O 1
ATOM 648 N N . VAL A 1 87 ? -3.361 -10.759 -1.757 1.00 93.75 87 VAL A N 1
ATOM 649 C CA . VAL A 1 87 ? -2.600 -11.910 -2.251 1.00 93.75 87 VAL A CA 1
ATOM 650 C C . VAL A 1 87 ? -2.246 -11.690 -3.717 1.00 93.75 87 VAL A C 1
ATOM 652 O O . VAL A 1 87 ? -3.124 -11.463 -4.553 1.00 93.75 87 VAL A O 1
ATOM 655 N N . TYR A 1 88 ? -0.954 -11.778 -4.024 1.00 93.25 88 TYR A N 1
ATOM 656 C CA . TYR A 1 88 ? -0.413 -11.606 -5.369 1.00 93.25 88 TYR A CA 1
ATOM 657 C C . TYR A 1 88 ? 0.066 -12.941 -5.949 1.00 93.25 88 TYR A C 1
ATOM 659 O O . TYR A 1 88 ? 0.573 -13.795 -5.222 1.00 93.25 88 TYR A O 1
ATOM 667 N N . HIS A 1 89 ? -0.082 -13.100 -7.263 1.00 93.88 89 HIS A N 1
ATOM 668 C CA . HIS A 1 89 ? 0.434 -14.222 -8.048 1.00 93.88 89 HIS A CA 1
ATOM 669 C C . HIS A 1 89 ? 1.430 -13.724 -9.106 1.00 93.88 89 HIS A C 1
ATOM 671 O O . HIS A 1 89 ? 1.288 -12.600 -9.591 1.00 93.88 89 HIS A O 1
ATOM 677 N N . ASP A 1 90 ? 2.395 -14.574 -9.476 1.00 91.62 90 ASP A N 1
ATOM 678 C CA . ASP A 1 90 ? 3.459 -14.311 -10.466 1.00 91.62 90 ASP A CA 1
ATOM 679 C C . ASP A 1 90 ? 4.405 -13.136 -10.145 1.00 91.62 90 ASP A C 1
ATOM 681 O O . ASP A 1 90 ? 4.923 -12.483 -11.053 1.00 91.62 90 ASP A O 1
ATOM 685 N N . GLY A 1 91 ? 4.664 -12.874 -8.860 1.00 90.44 91 GLY A N 1
ATOM 686 C CA . GLY A 1 91 ? 5.643 -11.869 -8.440 1.00 90.44 91 GLY A CA 1
ATOM 687 C C . GLY A 1 91 ? 5.357 -11.276 -7.065 1.00 90.44 91 GLY A C 1
ATOM 688 O O . GLY A 1 91 ? 4.803 -11.936 -6.184 1.00 90.44 91 GLY A O 1
ATOM 689 N N . ASN A 1 92 ? 5.759 -10.019 -6.879 1.00 89.62 92 ASN A N 1
ATOM 690 C CA . ASN A 1 92 ? 5.540 -9.236 -5.665 1.00 89.62 92 ASN A CA 1
ATOM 691 C C . ASN A 1 92 ? 4.577 -8.049 -5.892 1.00 89.62 92 ASN A C 1
ATOM 693 O O . ASN A 1 92 ? 4.144 -7.780 -7.011 1.00 89.62 92 ASN A O 1
ATOM 697 N N . VAL A 1 93 ? 4.247 -7.330 -4.814 1.00 91.56 93 VAL A N 1
ATOM 698 C CA . VAL A 1 93 ? 3.301 -6.193 -4.782 1.00 91.56 93 VAL A CA 1
ATOM 699 C C . VAL A 1 93 ? 3.632 -5.048 -5.756 1.00 91.56 93 VAL A C 1
ATOM 701 O O . VAL A 1 93 ? 2.726 -4.322 -6.170 1.00 91.56 93 VAL A O 1
ATOM 704 N N . PHE A 1 94 ? 4.899 -4.885 -6.139 1.00 92.12 94 PHE A N 1
ATOM 705 C CA . PHE A 1 94 ? 5.375 -3.809 -7.011 1.00 92.12 94 PHE A CA 1
ATOM 706 C C . PHE A 1 94 ? 5.569 -4.236 -8.470 1.00 92.12 94 PHE A C 1
ATOM 708 O O . PHE A 1 94 ? 5.702 -3.370 -9.335 1.00 92.12 94 PHE A O 1
ATOM 715 N N . ASP A 1 95 ? 5.545 -5.535 -8.776 1.00 90.38 95 ASP A N 1
ATOM 716 C CA . ASP A 1 95 ? 5.756 -5.997 -10.148 1.00 90.38 95 ASP A CA 1
ATOM 717 C C . ASP A 1 95 ? 4.516 -5.724 -11.013 1.00 90.38 95 ASP A C 1
ATOM 719 O O . ASP A 1 95 ? 3.383 -6.063 -10.663 1.00 90.38 95 ASP A O 1
ATOM 723 N N . PHE A 1 96 ? 4.726 -5.156 -12.203 1.00 88.06 96 PHE A N 1
ATOM 724 C CA . PHE A 1 96 ? 3.648 -4.905 -13.169 1.00 88.06 96 PHE A CA 1
ATOM 725 C C . PHE A 1 96 ? 3.014 -6.188 -13.720 1.00 88.06 96 PHE A C 1
ATOM 727 O O . PHE A 1 96 ? 1.856 -6.165 -14.135 1.00 88.06 96 PHE A O 1
ATOM 734 N N . SER A 1 97 ? 3.750 -7.302 -13.718 1.00 90.81 97 SER A N 1
ATOM 735 C CA . SER A 1 97 ? 3.229 -8.618 -14.098 1.00 90.81 97 SER A CA 1
ATOM 736 C C . SER A 1 97 ? 2.368 -9.259 -13.010 1.00 90.81 97 SER A C 1
ATOM 738 O O . SER A 1 97 ? 1.579 -10.151 -13.327 1.00 90.81 97 SER A O 1
ATOM 740 N N . SER A 1 98 ? 2.488 -8.809 -11.755 1.00 92.06 98 SER A N 1
ATOM 741 C CA . SER A 1 98 ? 1.771 -9.405 -10.633 1.00 92.06 98 SER A CA 1
ATOM 742 C C . SER A 1 98 ? 0.281 -9.113 -10.687 1.00 92.06 98 SER A C 1
ATOM 744 O O . SER A 1 98 ? -0.170 -7.972 -10.855 1.00 92.06 98 SER A O 1
ATOM 746 N N . LYS A 1 99 ? -0.502 -10.160 -10.446 1.00 91.38 99 LYS A N 1
ATOM 747 C CA . LYS A 1 99 ? -1.962 -10.086 -10.384 1.00 91.38 99 LYS A CA 1
ATOM 748 C C . LYS A 1 99 ? -2.428 -10.247 -8.952 1.00 91.38 99 LYS A C 1
ATOM 750 O O . LYS A 1 99 ? -1.945 -11.126 -8.245 1.00 91.38 99 LYS A O 1
ATOM 755 N N . VAL A 1 100 ? -3.391 -9.424 -8.546 1.00 91.44 100 VAL A N 1
ATOM 756 C CA . VAL A 1 100 ? -4.122 -9.658 -7.299 1.00 91.44 100 VAL A CA 1
ATOM 757 C C . VAL A 1 100 ? -5.090 -10.807 -7.559 1.00 91.44 100 VAL A C 1
ATOM 759 O O . VAL A 1 100 ? -5.947 -10.695 -8.432 1.00 91.44 100 VAL A O 1
ATOM 762 N N . VAL A 1 101 ? -4.930 -11.905 -6.826 1.00 95.44 101 VAL A N 1
ATOM 763 C CA . VAL A 1 101 ? -5.767 -13.114 -6.954 1.00 95.44 101 VAL A CA 1
ATOM 764 C C . VAL A 1 101 ? -6.733 -13.283 -5.788 1.00 95.44 101 VAL A C 1
ATOM 766 O O . VAL A 1 101 ? -7.629 -14.121 -5.837 1.00 95.44 101 VAL A O 1
ATOM 769 N N . GLY A 1 102 ? -6.588 -12.470 -4.744 1.00 95.00 102 GLY A N 1
ATOM 770 C CA . GLY A 1 102 ? -7.539 -12.448 -3.648 1.00 95.00 102 GLY A CA 1
ATOM 771 C C . GLY A 1 102 ? -7.238 -11.388 -2.603 1.00 95.00 102 GLY A C 1
ATOM 772 O O . GLY A 1 102 ? -6.151 -10.802 -2.575 1.00 95.00 102 GLY A O 1
ATOM 773 N N . VAL A 1 103 ? -8.221 -11.170 -1.736 1.00 95.88 103 VAL A N 1
ATOM 774 C CA . VAL A 1 103 ? -8.111 -10.348 -0.533 1.00 95.88 103 VAL A CA 1
ATOM 775 C C . VAL A 1 103 ? -8.671 -11.125 0.653 1.00 95.88 103 VAL A C 1
ATOM 777 O O . VAL A 1 103 ? -9.761 -11.692 0.592 1.00 95.88 103 VAL A O 1
ATOM 780 N N . ILE A 1 104 ? -7.907 -11.154 1.739 1.00 96.44 104 ILE A N 1
ATOM 781 C CA . ILE A 1 104 ? -8.325 -11.699 3.028 1.00 96.44 104 ILE A CA 1
ATOM 782 C C . ILE A 1 104 ? -8.786 -10.520 3.878 1.00 96.44 104 ILE A C 1
ATOM 784 O O . ILE A 1 104 ? -8.043 -9.550 4.028 1.00 96.44 104 ILE A O 1
ATOM 788 N N . PHE A 1 105 ? -9.982 -10.631 4.452 1.00 96.25 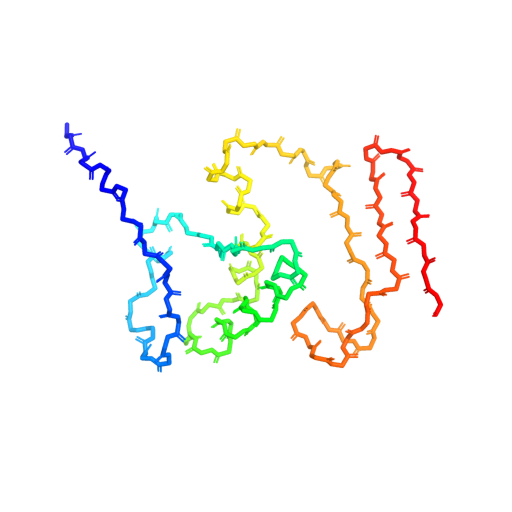105 PHE A N 1
ATOM 789 C CA . PHE A 1 105 ? -10.589 -9.635 5.330 1.00 96.25 105 PHE A CA 1
ATOM 790 C C . PHE A 1 105 ? -10.734 -10.211 6.745 1.00 96.25 105 PHE A C 1
ATOM 792 O O . PHE A 1 105 ? -11.810 -10.714 7.093 1.00 96.25 105 PHE A O 1
ATOM 799 N N . PRO A 1 106 ? -9.689 -10.168 7.597 1.00 95.25 106 PRO A N 1
ATOM 800 C CA . PRO A 1 106 ? -9.741 -10.805 8.913 1.00 95.25 106 PRO A CA 1
ATOM 801 C C . PRO A 1 106 ? -10.853 -10.244 9.804 1.00 95.25 106 PRO A C 1
ATOM 803 O O . PRO A 1 106 ? -11.502 -10.993 10.527 1.00 95.25 106 PRO A O 1
ATOM 806 N N . SER A 1 107 ? -11.131 -8.941 9.691 1.00 91.88 107 SER A N 1
ATOM 807 C CA . SER A 1 107 ? -12.207 -8.257 10.421 1.00 91.88 107 SER A CA 1
ATOM 808 C C . SER A 1 107 ? -13.609 -8.796 10.108 1.00 91.88 107 SER A C 1
ATOM 810 O O . SER A 1 107 ? -14.509 -8.681 10.939 1.00 91.88 107 SER A O 1
ATOM 812 N N . ARG A 1 108 ? -13.789 -9.398 8.926 1.00 93.75 108 ARG A N 1
ATOM 813 C CA . ARG A 1 108 ? -15.051 -9.988 8.459 1.00 93.75 108 ARG A CA 1
ATOM 814 C C . ARG A 1 108 ? -15.045 -11.517 8.477 1.00 93.75 108 ARG A C 1
ATOM 816 O O . ARG A 1 108 ? -16.097 -12.122 8.319 1.00 93.75 108 ARG A O 1
ATOM 823 N N . GLY A 1 109 ? -13.885 -12.145 8.672 1.00 95.19 109 GLY A N 1
ATOM 824 C CA . GLY A 1 109 ? -13.730 -13.593 8.521 1.00 95.19 109 GLY A CA 1
ATOM 825 C C . GLY A 1 109 ? -13.966 -14.070 7.082 1.00 95.19 109 GLY A C 1
ATOM 826 O O . GLY A 1 109 ? -14.365 -15.214 6.874 1.00 95.19 109 GLY A O 1
ATOM 827 N N . GLU A 1 110 ? -13.749 -13.195 6.098 1.00 97.25 110 GLU A N 1
ATOM 828 C CA . GLU A 1 110 ? -14.038 -13.441 4.683 1.00 97.25 110 GLU A CA 1
ATOM 829 C C . GLU A 1 110 ? -12.749 -13.534 3.861 1.00 97.25 110 GLU A C 1
ATOM 831 O O . GLU A 1 110 ? -11.743 -12.882 4.156 1.00 97.25 110 GLU A O 1
ATOM 836 N N . VAL A 1 111 ? -12.802 -14.324 2.789 1.00 96.94 111 VAL A N 1
ATOM 837 C CA . VAL A 1 111 ? -11.767 -14.369 1.755 1.00 96.94 111 VAL A CA 1
ATOM 838 C C . VAL A 1 111 ? -12.450 -14.204 0.409 1.00 96.94 111 VAL A C 1
ATOM 840 O O . VAL A 1 111 ? -13.311 -15.004 0.042 1.00 96.94 111 VAL A O 1
ATOM 843 N N . GLU A 1 112 ? -12.054 -13.173 -0.325 1.00 96.88 112 GLU A N 1
ATOM 844 C CA . GLU A 1 112 ? -12.473 -12.964 -1.703 1.00 96.88 112 GLU A CA 1
ATOM 845 C C . GLU A 1 112 ? -11.356 -13.431 -2.634 1.00 96.88 112 GLU A C 1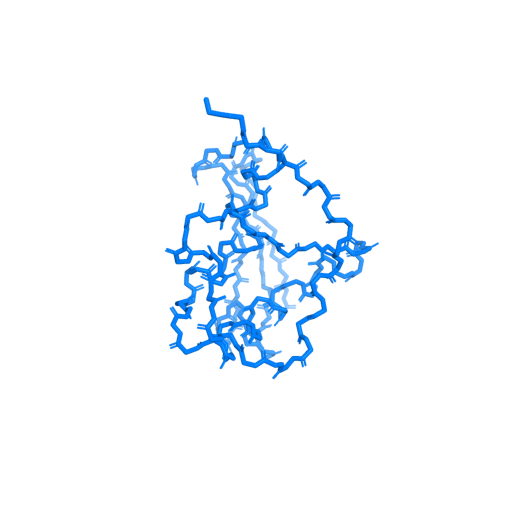
ATOM 847 O O . GLU A 1 112 ? -10.197 -13.064 -2.451 1.00 96.88 112 GLU A O 1
ATOM 852 N N . VAL A 1 113 ? -11.690 -14.266 -3.617 1.00 96.44 113 VAL A N 1
ATOM 853 C CA . VAL A 1 113 ? -10.734 -14.807 -4.589 1.00 96.44 113 VAL A CA 1
ATOM 854 C C . VAL A 1 113 ? -11.233 -14.575 -6.006 1.00 96.44 113 VAL A C 1
ATOM 856 O O . VAL A 1 113 ? -12.422 -14.722 -6.292 1.00 96.44 113 VAL A O 1
ATOM 859 N N . TRP A 1 114 ? -10.305 -14.264 -6.905 1.00 89.31 114 TRP A N 1
ATOM 860 C CA . TRP A 1 114 ? -10.563 -14.082 -8.329 1.00 89.31 114 TRP A CA 1
ATOM 861 C C . TRP A 1 114 ? -9.653 -15.009 -9.139 1.00 89.31 114 TRP A C 1
ATOM 863 O O . TRP A 1 114 ? -8.537 -15.323 -8.723 1.00 89.31 114 TRP A O 1
ATOM 873 N N . ARG A 1 115 ? -10.164 -15.487 -10.277 1.00 66.94 115 ARG A N 1
ATOM 874 C CA . ARG A 1 115 ? -9.495 -16.455 -11.155 1.00 66.94 115 ARG A CA 1
ATOM 875 C C . ARG A 1 115 ? -8.811 -15.780 -12.336 1.00 66.94 115 ARG A C 1
ATOM 877 O O . ARG A 1 115 ? -9.398 -14.814 -12.869 1.00 66.94 115 ARG A O 1
#

Radius of gyration: 15.84 Å; chains: 1; bounding box: 35×42×36 Å

Organism: Sphaerobolus stellatus (strain SS14) (NCBI:txid990650)

Foldseek 3Di:
DDDPPPPDPDPPPPVLDACPDDVVVVVDQAAHDDPDPVVLLVLLQVLLVCCVRHPPQDNVNSVCNNPVSVCVVVVHDADPQQDKDWDWPPDDSNDPPIDGQWIQGSVVRDIGGDD

Secondary structure (DSSP, 8-state):
---------------S---SS-GGGGT-------SSHHHHTTHHHHHHHHHHH-TT--HHHHHHTTTHHHHHHHT----TTTS-EEEEESS-TT-TT-EEEEEEETTTTEEEE--

pLDDT: mean 78.7, std 21.83, range [21.72, 97.25]